Protein AF-A0A7S1D8B5-F1 (afdb_monomer_lite)

Sequence (123 aa):
VPYYGVQYHPEKTVFEYGIRPETNTPYEAINHGPLALQFSLHLASFYGTLLSRNQAQGHSVYTDADKTKYPLVSTYPKKTGIKFQERYVIPSASHWEPETNLAGQEERDAFEAKSRYLRNGIA

Secondary structure (DSSP, 8-state):
------SS-TTHHHH---B-TTT--BSS----SHHHHHHHHHHHHHHHHHHHHHHHTT--S--HHHHHHS--GGGSPEEE-SS-SEEE-PPPGGG---S--HHHHHHHHHHHHHHHHHHHS--

InterPro domains:
  IPR029062 Class I glutamine amidotransferase-like [G3DSA:3.40.50.880] (1-90)

Foldseek 3Di:
DDDDDDPDDLPCLPFAQFADPPPRHQPDDHDVDPVSVVVSVVVVVVVVVVVVVCVVVVVDPDDPVVCVLDPDQVPADWDADRGGRIDGDDDDCVVSPPPDPPVVVVVVVVVVVVVVCVVPVPD

Radius of gyration: 24.23 Å; chains: 1; bounding box: 35×31×84 Å

pLDDT: mean 80.14, std 15.41, range [44.97, 97.62]

Structure (mmCIF, N/CA/C/O backbone):
data_AF-A0A7S1D8B5-F1
#
_entry.id   AF-A0A7S1D8B5-F1
#
loop_
_atom_site.gr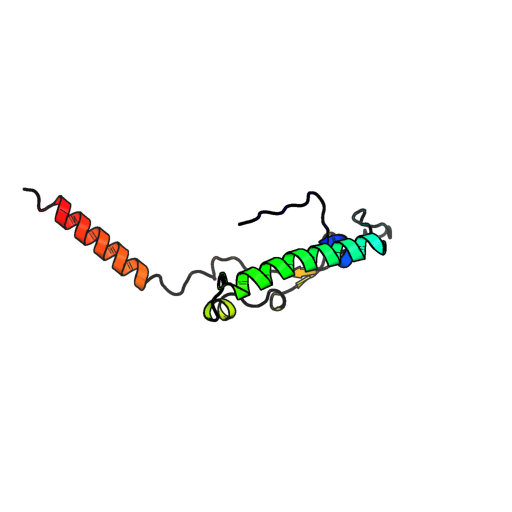oup_PDB
_atom_site.id
_atom_site.type_symbol
_atom_site.label_atom_id
_atom_site.label_alt_id
_atom_site.label_comp_id
_atom_site.label_asym_id
_atom_site.label_entity_id
_atom_site.label_seq_id
_atom_site.pdbx_PDB_ins_code
_atom_site.Cartn_x
_atom_site.Cartn_y
_atom_site.Cartn_z
_atom_site.occupancy
_atom_site.B_iso_or_equiv
_atom_site.auth_seq_id
_atom_site.auth_comp_id
_atom_site.auth_asym_id
_atom_site.auth_atom_id
_atom_site.pdbx_PDB_model_num
ATOM 1 N N . VAL A 1 1 ? 4.673 -13.986 -18.567 1.00 59.50 1 VAL A N 1
ATOM 2 C CA . VAL A 1 1 ? 4.737 -13.143 -17.349 1.00 59.50 1 VAL A CA 1
ATOM 3 C C . VAL A 1 1 ? 4.233 -13.981 -16.187 1.00 59.50 1 VAL A C 1
ATOM 5 O O . VAL A 1 1 ? 3.229 -14.656 -16.387 1.00 59.50 1 VAL A O 1
ATOM 8 N N . PRO A 1 2 ? 4.921 -14.043 -15.037 1.00 77.94 2 PRO A N 1
ATOM 9 C CA . PRO A 1 2 ? 4.383 -14.746 -13.881 1.00 77.94 2 PRO A CA 1
ATOM 10 C C . PRO A 1 2 ? 3.239 -13.932 -13.260 1.00 77.94 2 PRO A C 1
ATOM 12 O O . PRO A 1 2 ? 3.365 -12.723 -13.074 1.00 77.94 2 PRO A O 1
ATOM 15 N N . TYR A 1 3 ? 2.130 -14.602 -12.958 1.00 84.44 3 TYR A N 1
ATOM 16 C CA . TYR A 1 3 ? 0.965 -14.013 -12.301 1.00 84.44 3 TYR A CA 1
ATOM 17 C C . TYR A 1 3 ? 0.911 -14.504 -10.857 1.00 84.44 3 TYR A C 1
ATOM 19 O O . TYR A 1 3 ? 1.040 -15.702 -10.605 1.00 84.44 3 TYR A O 1
ATOM 27 N N . TYR A 1 4 ? 0.717 -13.580 -9.920 1.00 90.31 4 TYR A N 1
ATOM 28 C CA . TYR A 1 4 ? 0.618 -13.872 -8.493 1.00 90.31 4 TYR A CA 1
ATOM 29 C C . TYR A 1 4 ? -0.680 -13.286 -7.954 1.00 90.31 4 TYR A C 1
ATOM 31 O O . TYR A 1 4 ? -1.082 -12.191 -8.342 1.00 90.31 4 TYR A O 1
ATOM 39 N N . GLY A 1 5 ? -1.320 -14.011 -7.045 1.00 92.81 5 GLY A N 1
ATOM 40 C CA . GLY A 1 5 ? -2.530 -13.574 -6.371 1.00 92.81 5 GLY A CA 1
ATOM 41 C C . GLY A 1 5 ? -2.569 -14.144 -4.964 1.00 92.81 5 GLY A C 1
ATOM 42 O O . GLY A 1 5 ? -2.062 -15.236 -4.710 1.00 92.81 5 GLY A O 1
ATOM 43 N N . VAL A 1 6 ? -3.165 -13.389 -4.054 1.00 94.19 6 VAL A N 1
ATOM 44 C CA . VAL A 1 6 ? -3.424 -13.806 -2.678 1.00 94.19 6 VAL A CA 1
ATOM 45 C C . VAL A 1 6 ? -4.898 -13.574 -2.386 1.00 94.19 6 VAL A C 1
ATOM 47 O O . VAL A 1 6 ? -5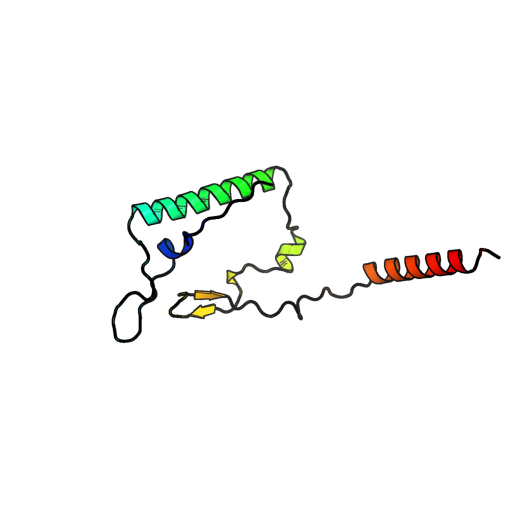.484 -12.605 -2.859 1.00 94.19 6 VAL A O 1
ATOM 50 N N . GLN A 1 7 ? -5.511 -14.486 -1.633 1.00 96.25 7 GLN A N 1
ATOM 51 C CA . GLN A 1 7 ? -6.918 -14.356 -1.248 1.00 96.25 7 GLN A CA 1
ATOM 52 C C . GLN A 1 7 ? -7.114 -13.371 -0.080 1.00 96.25 7 GLN A C 1
ATOM 54 O O . GLN A 1 7 ? -8.213 -12.855 0.112 1.00 96.25 7 GLN A O 1
ATOM 59 N N . TYR A 1 8 ? -6.062 -13.136 0.707 1.00 92.81 8 TYR A N 1
ATOM 60 C CA . TYR A 1 8 ? -6.042 -12.224 1.851 1.00 92.81 8 TYR A CA 1
ATOM 61 C C . TYR A 1 8 ? -5.409 -10.871 1.484 1.00 92.81 8 TYR A C 1
ATOM 63 O O . TYR A 1 8 ? -4.878 -10.696 0.391 1.00 92.81 8 TYR A O 1
ATOM 71 N N . HIS A 1 9 ? -5.436 -9.934 2.432 1.00 94.94 9 HIS A N 1
ATOM 72 C CA . HIS A 1 9 ? -4.968 -8.556 2.277 1.00 94.94 9 HIS A CA 1
ATOM 73 C C . HIS A 1 9 ? -3.654 -8.299 3.047 1.00 94.94 9 HIS A C 1
ATOM 75 O O . HIS A 1 9 ? -3.705 -7.911 4.218 1.00 94.94 9 HIS A O 1
ATOM 81 N N . PRO A 1 10 ? -2.470 -8.543 2.452 1.00 95.19 10 PRO A N 1
ATOM 82 C CA . PRO A 1 10 ? -1.179 -8.337 3.124 1.00 95.19 10 PRO A CA 1
ATOM 83 C C . PRO A 1 10 ? -0.905 -6.869 3.485 1.00 95.19 10 PRO A C 1
ATOM 85 O O . PRO A 1 10 ? -0.199 -6.579 4.443 1.00 95.19 10 PRO A O 1
ATOM 88 N N . GLU A 1 11 ? -1.461 -5.921 2.737 1.00 95.56 11 GLU A N 1
ATOM 89 C CA . GLU A 1 11 ? -1.277 -4.489 2.960 1.00 95.56 11 GLU A CA 1
ATOM 90 C C . GLU A 1 11 ? -1.918 -4.017 4.270 1.00 95.56 11 GLU A C 1
ATOM 92 O O . GLU A 1 11 ? -1.374 -3.156 4.964 1.00 95.56 11 GLU A O 1
ATOM 97 N N . LYS A 1 12 ? -3.052 -4.619 4.649 1.00 94.50 12 LYS A N 1
ATOM 98 C CA . LYS A 1 12 ? -3.846 -4.183 5.805 1.00 94.50 12 LYS A CA 1
ATOM 99 C C . LYS A 1 12 ? -3.084 -4.296 7.119 1.00 94.50 12 LYS A C 1
ATOM 101 O O . LYS A 1 12 ? -3.207 -3.422 7.969 1.00 94.50 12 LYS A O 1
ATOM 106 N N . THR A 1 13 ? -2.258 -5.330 7.270 1.00 95.44 13 THR A N 1
ATOM 107 C CA . THR A 1 13 ? -1.467 -5.564 8.485 1.00 95.44 13 THR A CA 1
ATOM 108 C C . THR A 1 13 ? -0.542 -4.397 8.834 1.00 95.44 13 THR A C 1
ATOM 110 O O . THR A 1 13 ? -0.314 -4.138 10.016 1.00 95.44 13 THR A O 1
ATOM 113 N N . VAL A 1 14 ? -0.007 -3.699 7.831 1.00 94.25 14 VAL A N 1
ATOM 114 C CA . VAL A 1 14 ? 0.951 -2.603 8.036 1.00 94.25 14 VAL A CA 1
ATOM 115 C C . VAL A 1 14 ? 0.240 -1.252 8.157 1.00 94.25 14 VAL A C 1
ATOM 117 O O . VAL A 1 14 ? 0.709 -0.384 8.887 1.00 94.25 14 VAL A O 1
ATOM 120 N N . PHE A 1 15 ? -0.865 -1.057 7.431 1.00 94.69 15 PHE A N 1
ATOM 121 C CA . PHE A 1 15 ? -1.397 0.284 7.162 1.00 94.69 15 PHE A CA 1
ATOM 122 C C . PHE A 1 15 ? -2.803 0.555 7.703 1.00 94.69 15 PHE A C 1
ATOM 124 O O . PHE A 1 15 ? -3.209 1.711 7.734 1.00 94.69 15 PHE A O 1
ATOM 131 N N . GLU A 1 16 ? -3.565 -0.456 8.123 1.00 94.94 16 GLU A N 1
ATOM 132 C CA . GLU A 1 16 ? -4.992 -0.275 8.408 1.00 94.94 16 GLU A CA 1
ATOM 133 C C . GLU A 1 16 ? -5.349 -0.571 9.863 1.00 94.94 16 GLU A C 1
ATOM 135 O O . GLU A 1 16 ? -5.402 -1.723 10.273 1.00 94.94 16 GLU A O 1
ATOM 140 N N . TYR A 1 17 ? -5.675 0.475 10.629 1.00 93.81 17 TYR A N 1
ATOM 141 C CA . TYR A 1 17 ? -6.079 0.379 12.041 1.00 93.81 17 TYR A CA 1
ATOM 142 C C . TYR A 1 17 ? -7.453 1.015 12.286 1.00 93.81 17 TYR A C 1
ATOM 144 O O . TYR A 1 17 ? -7.649 1.755 13.247 1.00 93.81 17 TYR A O 1
ATOM 152 N N . GLY A 1 18 ? -8.398 0.818 11.367 1.00 91.00 18 GLY A N 1
ATOM 153 C CA . GLY A 1 18 ? -9.739 1.390 11.478 1.00 91.00 18 GLY A CA 1
ATOM 154 C C . GLY A 1 18 ? -10.452 0.953 12.761 1.00 91.00 18 GLY A C 1
ATOM 155 O O . GLY A 1 18 ? -10.538 -0.240 13.052 1.00 91.00 18 GLY A O 1
ATOM 156 N N . ILE A 1 19 ? -11.007 1.911 13.506 1.00 92.19 19 ILE A N 1
ATOM 157 C CA . ILE A 1 19 ? -11.775 1.676 14.737 1.00 92.19 19 ILE A CA 1
ATOM 158 C C . ILE A 1 19 ? -13.217 2.137 14.514 1.00 92.19 19 ILE A C 1
ATOM 160 O O . ILE A 1 19 ? -13.462 3.197 13.932 1.00 92.19 19 ILE A O 1
ATOM 164 N N . ARG A 1 20 ? -14.189 1.340 14.967 1.00 90.88 20 ARG A N 1
ATOM 165 C CA . ARG A 1 20 ? -15.609 1.707 14.928 1.00 90.88 20 ARG A CA 1
ATOM 166 C C . ARG A 1 20 ? -15.883 2.889 15.858 1.00 90.88 20 ARG A C 1
ATOM 168 O O . ARG A 1 20 ? -15.448 2.846 17.012 1.00 90.88 20 ARG A O 1
ATOM 175 N N . PRO A 1 21 ? -16.642 3.903 15.395 1.00 89.12 21 PRO A N 1
ATOM 176 C CA . PRO A 1 21 ? -17.084 4.996 16.244 1.00 89.12 21 PRO A CA 1
ATOM 177 C C . PRO A 1 21 ? -17.702 4.456 17.529 1.00 89.12 21 PRO A C 1
ATOM 179 O O . PRO A 1 21 ? -18.381 3.429 17.503 1.00 89.12 21 PRO A O 1
ATOM 182 N N . GLU A 1 22 ? -17.427 5.136 18.638 1.00 90.44 22 GLU A N 1
ATOM 183 C CA . GLU A 1 22 ? -18.107 4.947 19.929 1.00 90.44 22 GLU A CA 1
ATOM 184 C C . GLU A 1 22 ? -17.897 3.594 20.629 1.00 90.44 22 GLU A C 1
ATOM 186 O O . GLU A 1 22 ? -18.321 3.428 21.766 1.00 90.44 22 GLU A O 1
ATOM 191 N N . THR A 1 23 ? -17.212 2.630 20.008 1.00 87.94 23 THR A N 1
ATOM 192 C CA . THR A 1 23 ? -17.081 1.271 20.569 1.00 87.94 23 THR A CA 1
ATOM 193 C C . THR A 1 23 ? -15.642 0.853 20.849 1.00 87.94 23 THR A C 1
ATOM 195 O O . THR A 1 23 ? -15.423 -0.185 21.462 1.00 87.94 23 THR A O 1
ATOM 198 N N . ASN A 1 24 ? -14.652 1.635 20.399 1.00 86.38 24 ASN A N 1
ATOM 199 C CA . ASN A 1 24 ? -13.221 1.303 20.445 1.00 86.38 24 ASN A CA 1
ATOM 200 C C . ASN A 1 24 ? -12.885 -0.104 19.897 1.00 86.38 24 ASN A C 1
ATOM 202 O O . ASN A 1 24 ? -11.837 -0.674 20.196 1.00 86.38 24 ASN A O 1
ATOM 206 N N . THR A 1 25 ? -13.790 -0.682 19.103 1.00 92.56 25 THR A N 1
ATOM 207 C CA . THR A 1 25 ? -13.619 -2.008 18.514 1.00 92.56 25 THR A CA 1
ATOM 208 C C . THR A 1 25 ? -12.988 -1.888 17.131 1.00 92.56 25 THR A C 1
ATOM 210 O O . THR A 1 25 ? -13.319 -0.955 16.388 1.00 92.56 25 THR A O 1
ATOM 213 N N . PRO A 1 26 ? -12.107 -2.825 16.739 1.00 91.69 26 PRO A N 1
ATOM 214 C CA . PRO A 1 26 ? -11.582 -2.864 15.382 1.00 91.69 26 PRO A CA 1
ATOM 215 C C . PRO A 1 26 ? -12.712 -2.943 14.348 1.00 91.69 26 PRO A C 1
ATOM 217 O O . PRO A 1 26 ? -13.687 -3.685 14.506 1.00 91.69 26 PRO A O 1
ATOM 220 N N . TYR A 1 27 ? -12.590 -2.174 13.269 1.00 92.62 27 TYR A N 1
ATOM 221 C CA . TYR A 1 27 ? -13.521 -2.243 12.144 1.00 92.62 27 TYR A CA 1
ATOM 222 C C . TYR A 1 27 ? -13.478 -3.617 11.464 1.00 92.62 27 TYR A C 1
ATOM 224 O O . TYR A 1 27 ? -14.531 -4.192 11.170 1.00 92.62 27 TYR A O 1
ATOM 232 N N . GLU A 1 28 ? -12.266 -4.138 11.278 1.00 92.62 28 GLU A N 1
ATOM 233 C CA . GLU A 1 28 ? -11.943 -5.418 10.652 1.00 92.62 28 GLU A CA 1
ATOM 234 C C . GLU A 1 28 ? -10.955 -6.188 11.541 1.00 92.62 28 GLU A C 1
ATOM 236 O O . GLU A 1 28 ? -10.124 -5.590 12.227 1.00 92.62 28 GLU A O 1
ATOM 241 N N . ALA A 1 29 ? -11.047 -7.519 11.540 1.00 93.25 29 ALA A N 1
ATOM 242 C CA . ALA A 1 29 ? -10.096 -8.372 12.242 1.00 93.25 29 ALA A CA 1
ATOM 243 C C . ALA A 1 29 ? -8.798 -8.473 11.430 1.00 93.25 29 ALA A C 1
ATOM 245 O O . ALA A 1 29 ? -8.704 -9.255 10.485 1.00 93.25 29 ALA A O 1
ATOM 246 N N . ILE A 1 30 ? -7.802 -7.673 11.804 1.00 94.12 30 ILE A N 1
ATOM 247 C CA . ILE A 1 30 ? -6.499 -7.616 11.139 1.00 94.12 30 ILE A CA 1
ATOM 248 C C . ILE A 1 30 ? -5.422 -8.078 12.119 1.00 94.12 30 ILE A C 1
ATOM 250 O O . ILE A 1 30 ? -5.378 -7.662 13.277 1.00 94.12 30 ILE A O 1
ATOM 254 N N . ASN A 1 31 ? -4.537 -8.961 11.656 1.00 95.38 31 ASN A N 1
ATOM 255 C CA . ASN A 1 31 ? -3.401 -9.406 12.450 1.00 95.38 31 ASN A CA 1
ATOM 256 C C . ASN A 1 31 ? -2.256 -8.392 12.328 1.00 95.38 31 ASN A C 1
ATOM 258 O O . ASN A 1 31 ? -1.593 -8.341 11.293 1.00 95.38 31 ASN A O 1
ATOM 262 N N . HIS A 1 32 ? -2.016 -7.630 13.396 1.00 95.56 32 HIS A N 1
ATOM 263 C CA . HIS A 1 32 ? -0.889 -6.696 13.533 1.00 95.56 32 HIS A CA 1
ATOM 264 C C . HIS A 1 32 ? 0.295 -7.288 14.317 1.00 95.56 32 HIS A C 1
ATOM 266 O O . HIS A 1 32 ? 1.178 -6.562 14.772 1.00 95.56 32 HIS A O 1
ATOM 272 N N . GLY A 1 33 ? 0.314 -8.608 14.518 1.00 97.19 33 GLY A N 1
ATOM 273 C CA . GLY A 1 33 ? 1.402 -9.293 15.202 1.00 97.19 33 GLY A CA 1
ATOM 274 C C . GLY A 1 33 ? 2.729 -9.191 14.433 1.00 97.19 33 GLY A C 1
ATOM 275 O O . GLY A 1 33 ? 2.723 -9.094 13.201 1.00 97.19 33 GLY A O 1
ATOM 276 N N . PRO A 1 34 ? 3.884 -9.288 15.120 1.00 97.62 34 PRO A N 1
ATOM 277 C CA . PRO A 1 34 ? 5.199 -9.096 14.501 1.00 97.62 34 PRO A CA 1
ATOM 278 C C . PRO A 1 34 ? 5.460 -9.992 13.283 1.00 97.62 34 PRO A C 1
ATOM 280 O O . PRO A 1 34 ? 6.009 -9.536 12.284 1.00 97.62 34 PRO A O 1
ATOM 283 N N . LEU A 1 35 ? 5.022 -11.256 13.332 1.00 97.38 35 LEU A N 1
ATOM 284 C CA . LEU A 1 35 ? 5.190 -12.201 12.223 1.00 97.38 35 LEU A CA 1
ATOM 285 C C . LEU A 1 35 ? 4.335 -11.837 11.005 1.00 97.38 35 LEU A C 1
ATOM 287 O O . LEU A 1 35 ? 4.799 -11.961 9.875 1.00 97.38 35 LEU A O 1
ATOM 291 N N . ALA A 1 36 ? 3.106 -11.361 11.220 1.00 95.50 36 ALA A N 1
ATOM 292 C CA . ALA A 1 36 ? 2.243 -10.916 10.130 1.00 95.50 36 ALA A CA 1
ATOM 293 C C . ALA A 1 36 ? 2.829 -9.671 9.450 1.00 95.50 36 ALA A C 1
ATOM 295 O O . ALA A 1 36 ? 2.816 -9.566 8.221 1.00 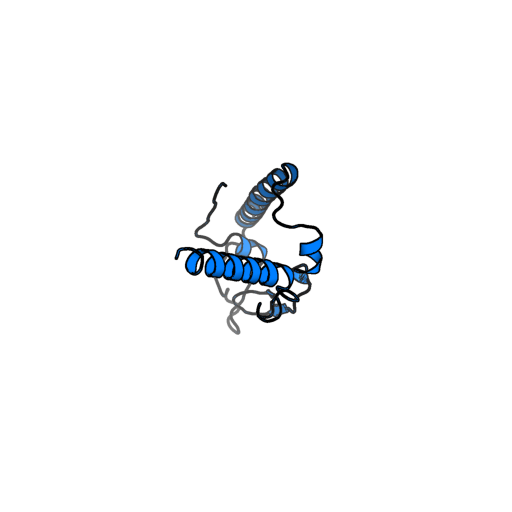95.50 36 ALA A O 1
ATOM 296 N N . LEU A 1 37 ? 3.401 -8.760 10.243 1.00 96.38 37 LEU A N 1
ATOM 297 C CA . LEU A 1 37 ? 4.091 -7.578 9.738 1.00 96.38 37 LEU A CA 1
ATOM 298 C C . LEU A 1 37 ? 5.308 -7.966 8.890 1.00 96.38 37 LEU A C 1
ATOM 300 O O . LEU A 1 37 ? 5.419 -7.535 7.744 1.00 96.38 37 LEU A O 1
ATOM 304 N N . GLN A 1 38 ? 6.179 -8.830 9.418 1.00 97.56 38 GLN A N 1
ATOM 305 C CA . GLN A 1 38 ? 7.344 -9.336 8.686 1.00 97.56 38 GLN A CA 1
ATOM 306 C C . GLN A 1 38 ? 6.937 -10.014 7.380 1.00 97.56 38 GLN A C 1
ATOM 308 O O . GLN A 1 38 ? 7.496 -9.713 6.329 1.00 97.56 38 GLN A O 1
ATOM 313 N N . PHE A 1 39 ? 5.935 -10.891 7.426 1.00 96.19 39 PHE A N 1
ATOM 314 C CA . PHE A 1 39 ? 5.437 -11.580 6.243 1.00 96.19 39 PHE A CA 1
ATOM 315 C C . PHE A 1 39 ? 4.931 -10.605 5.169 1.00 96.19 39 PHE A C 1
ATOM 317 O O . PHE A 1 39 ? 5.275 -10.746 3.996 1.00 96.19 39 PHE A O 1
ATOM 324 N N . SER A 1 40 ? 4.175 -9.582 5.570 1.00 96.81 40 SER A N 1
ATOM 325 C CA . SER A 1 40 ? 3.637 -8.567 4.657 1.00 96.81 40 SER A CA 1
ATOM 326 C C . SER A 1 40 ? 4.749 -7.758 3.983 1.00 96.81 40 SER A C 1
ATOM 328 O O . SER A 1 40 ? 4.728 -7.556 2.767 1.00 96.81 40 SER A O 1
ATOM 330 N N . LEU A 1 41 ? 5.771 -7.365 4.750 1.00 96.19 41 LEU A N 1
ATOM 331 C CA . LEU A 1 41 ? 6.950 -6.675 4.223 1.00 96.19 41 LEU A CA 1
ATOM 332 C C . LEU A 1 41 ? 7.761 -7.575 3.280 1.00 96.19 41 LEU A C 1
ATOM 334 O O . LEU A 1 41 ? 8.159 -7.131 2.205 1.00 96.19 41 LEU A O 1
ATOM 338 N N . HIS A 1 42 ? 7.950 -8.851 3.626 1.00 96.81 42 HIS A N 1
ATOM 339 C CA . HIS A 1 42 ? 8.638 -9.812 2.763 1.00 96.81 42 HIS A CA 1
ATOM 340 C C . HIS A 1 42 ? 7.906 -10.042 1.441 1.00 96.81 42 HIS A C 1
ATOM 342 O O . HIS A 1 42 ? 8.555 -10.101 0.396 1.00 96.81 42 HIS A O 1
ATOM 348 N N . LEU A 1 43 ? 6.574 -10.128 1.460 1.00 96.06 43 LEU A N 1
ATOM 349 C CA . LEU A 1 43 ? 5.783 -10.264 0.239 1.00 96.06 43 LEU A CA 1
ATOM 350 C C . LEU A 1 43 ? 5.945 -9.037 -0.672 1.00 96.06 43 LEU A C 1
ATOM 352 O O . LEU A 1 43 ? 6.147 -9.188 -1.879 1.00 96.06 43 LEU A O 1
ATOM 356 N N . ALA A 1 44 ? 5.944 -7.831 -0.095 1.00 95.00 44 ALA A N 1
ATOM 357 C CA . ALA A 1 44 ? 6.218 -6.603 -0.836 1.00 95.00 44 ALA A CA 1
ATOM 358 C C . ALA A 1 44 ? 7.644 -6.590 -1.424 1.00 95.00 44 ALA A C 1
ATOM 360 O O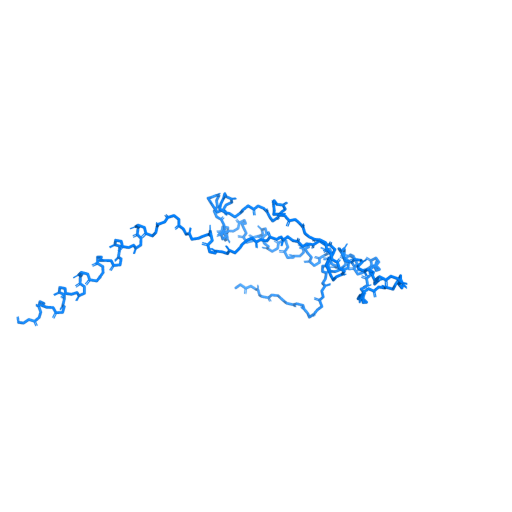 . ALA A 1 44 ? 7.821 -6.291 -2.607 1.00 95.00 44 ALA A O 1
ATOM 361 N N . SER A 1 45 ? 8.661 -6.977 -0.644 1.00 95.88 45 SER A N 1
ATOM 362 C CA . SER A 1 45 ? 10.053 -7.063 -1.115 1.00 95.88 45 SER A CA 1
ATOM 363 C C . SER A 1 45 ? 10.248 -8.101 -2.219 1.00 95.88 45 SER A C 1
ATOM 365 O O . SER A 1 45 ? 10.990 -7.850 -3.171 1.00 95.88 45 SER A O 1
ATOM 367 N N . PHE A 1 46 ? 9.579 -9.251 -2.122 1.00 94.38 46 PHE A N 1
ATOM 368 C CA . PHE A 1 46 ? 9.592 -10.280 -3.159 1.00 94.38 46 PHE A CA 1
ATOM 369 C C . PHE A 1 46 ? 9.102 -9.706 -4.491 1.00 94.38 46 PHE A C 1
ATOM 371 O O . PHE A 1 46 ? 9.818 -9.776 -5.493 1.00 94.38 46 PHE A O 1
ATOM 378 N N . TYR A 1 47 ? 7.926 -9.071 -4.494 1.00 92.19 47 TYR A N 1
ATOM 379 C CA . TYR A 1 47 ? 7.356 -8.518 -5.720 1.00 92.19 47 TYR A CA 1
ATOM 380 C C . TYR A 1 47 ? 8.178 -7.338 -6.258 1.00 92.19 47 TYR A C 1
ATOM 382 O O . TYR A 1 47 ? 8.472 -7.286 -7.451 1.00 92.19 47 TYR A O 1
ATOM 390 N N . GLY A 1 48 ? 8.647 -6.441 -5.383 1.00 90.75 48 GLY A N 1
ATOM 391 C CA . GLY A 1 48 ? 9.542 -5.344 -5.763 1.00 90.75 48 GLY A CA 1
ATOM 392 C C . GLY A 1 48 ? 10.840 -5.832 -6.413 1.00 90.75 48 GLY A C 1
ATOM 393 O O . GLY A 1 48 ? 11.277 -5.277 -7.416 1.00 90.75 48 GLY A O 1
ATOM 394 N N . THR A 1 49 ? 11.416 -6.930 -5.918 1.00 91.75 49 THR A N 1
ATOM 395 C CA . THR A 1 49 ? 12.623 -7.531 -6.509 1.00 91.75 49 THR A CA 1
ATOM 396 C C . THR A 1 49 ? 12.365 -8.071 -7.918 1.00 91.75 49 THR A C 1
ATOM 398 O O . THR A 1 49 ? 13.216 -7.921 -8.797 1.00 91.75 49 THR A O 1
ATOM 401 N N . LEU A 1 50 ? 11.199 -8.680 -8.162 1.00 88.94 50 LEU A N 1
ATOM 402 C CA . LEU A 1 50 ? 10.809 -9.132 -9.502 1.00 88.94 50 LEU A CA 1
ATOM 403 C C . LEU A 1 50 ? 10.650 -7.955 -10.471 1.00 88.94 50 LEU A C 1
ATOM 405 O O . LEU A 1 50 ? 11.150 -8.021 -11.594 1.00 88.94 50 LEU A O 1
ATOM 409 N N . LEU A 1 51 ? 10.012 -6.870 -10.026 1.00 86.00 51 LEU A N 1
ATOM 410 C CA . LEU A 1 51 ? 9.860 -5.651 -10.822 1.00 86.00 51 LEU A CA 1
ATOM 411 C C . LEU A 1 51 ? 11.218 -5.042 -11.184 1.00 86.00 51 LEU A C 1
ATOM 413 O O . LEU A 1 51 ? 11.471 -4.788 -12.360 1.00 86.00 51 LEU A O 1
ATOM 417 N N . SER A 1 52 ? 12.121 -4.889 -10.210 1.00 86.06 52 SER A N 1
ATOM 418 C CA . SER A 1 52 ? 13.464 -4.346 -10.449 1.00 86.06 52 SER A CA 1
ATOM 419 C C . SER A 1 52 ? 14.261 -5.179 -11.454 1.00 86.06 52 SER A C 1
ATOM 421 O O . SER A 1 52 ? 14.961 -4.625 -12.299 1.00 86.06 52 SER A O 1
ATOM 423 N N . ARG A 1 53 ? 14.136 -6.513 -11.413 1.00 87.06 53 ARG A N 1
ATOM 424 C CA . ARG A 1 53 ? 14.779 -7.406 -12.392 1.00 87.06 53 ARG A CA 1
ATOM 425 C C . ARG A 1 53 ? 14.205 -7.226 -13.795 1.00 87.06 53 ARG A C 1
ATOM 427 O O . ARG A 1 53 ? 14.977 -7.105 -14.741 1.00 87.06 53 ARG A O 1
ATOM 434 N N . ASN A 1 54 ? 12.881 -7.156 -13.925 1.00 84.44 54 ASN A N 1
ATOM 435 C CA . ASN A 1 54 ? 12.230 -6.912 -15.215 1.00 84.44 54 ASN A CA 1
ATOM 436 C C . ASN A 1 54 ? 12.637 -5.553 -15.799 1.00 84.44 54 ASN A C 1
ATOM 438 O O . ASN A 1 54 ? 12.932 -5.451 -16.988 1.00 84.44 54 ASN A O 1
ATOM 442 N N . GLN A 1 55 ? 12.709 -4.516 -14.963 1.00 82.81 55 GLN A N 1
ATOM 443 C CA . GLN A 1 55 ? 13.154 -3.195 -15.391 1.00 82.81 55 GLN A CA 1
ATOM 444 C C . GLN A 1 55 ? 14.616 -3.211 -15.860 1.00 82.81 55 GLN A C 1
ATOM 446 O O . GLN A 1 55 ? 14.917 -2.652 -16.912 1.00 82.81 55 GLN A O 1
ATOM 451 N N . ALA A 1 56 ? 15.512 -3.893 -15.137 1.00 83.94 56 ALA A N 1
ATOM 452 C CA . ALA A 1 56 ? 16.916 -4.045 -15.532 1.00 83.94 56 ALA A CA 1
ATOM 453 C C . ALA A 1 56 ? 17.096 -4.802 -16.862 1.00 83.94 56 ALA A C 1
ATOM 455 O O . ALA A 1 56 ? 18.080 -4.591 -17.563 1.00 83.94 56 ALA A O 1
ATOM 456 N N . GLN A 1 57 ? 16.136 -5.654 -17.229 1.00 85.00 57 GLN A N 1
ATOM 457 C CA . GLN A 1 57 ? 16.092 -6.363 -18.513 1.00 85.00 57 GLN A CA 1
ATOM 458 C C . GLN A 1 57 ? 15.451 -5.540 -19.645 1.00 85.00 57 GLN A C 1
ATOM 460 O O . GLN A 1 57 ? 15.272 -6.048 -20.748 1.00 85.00 57 GLN A O 1
ATOM 465 N N . GLY A 1 58 ? 15.100 -4.275 -19.395 1.00 80.81 58 GLY A N 1
ATOM 466 C CA . GLY A 1 58 ? 14.501 -3.392 -20.396 1.00 80.81 58 GLY A CA 1
ATOM 467 C C . GLY A 1 58 ? 12.997 -3.591 -20.593 1.00 80.81 58 GLY A C 1
ATOM 468 O O . GLY A 1 58 ? 12.430 -3.026 -21.521 1.00 80.81 58 GLY A O 1
ATOM 469 N N . HIS A 1 59 ? 12.316 -4.336 -19.718 1.00 78.31 59 HIS A N 1
ATOM 470 C CA . HIS A 1 59 ? 10.861 -4.535 -19.777 1.00 78.31 59 HIS A CA 1
ATOM 471 C C . HIS A 1 59 ? 10.070 -3.425 -19.059 1.00 78.31 59 HIS A C 1
ATOM 473 O O . HIS A 1 59 ? 8.997 -3.680 -18.511 1.00 78.31 59 HIS A O 1
ATOM 479 N N . SER A 1 60 ? 10.598 -2.196 -19.015 1.00 72.31 60 SER A N 1
ATOM 480 C CA . SER A 1 60 ? 9.869 -1.065 -18.430 1.00 72.31 60 SER A CA 1
ATOM 481 C C . SER A 1 60 ? 8.672 -0.711 -19.305 1.00 72.31 60 SER A C 1
ATOM 483 O O . SER A 1 60 ? 8.821 -0.482 -20.502 1.00 72.31 60 SER A O 1
ATOM 485 N N . VAL A 1 61 ? 7.491 -0.642 -18.695 1.00 67.88 61 VAL A N 1
ATOM 486 C CA . VAL A 1 61 ? 6.244 -0.264 -19.382 1.00 67.88 61 VAL A CA 1
ATOM 487 C C . VAL A 1 61 ? 6.050 1.256 -19.411 1.00 67.88 61 VAL A C 1
ATOM 489 O O . VAL A 1 61 ? 5.255 1.755 -20.195 1.00 67.88 61 VAL A O 1
ATOM 492 N N . TYR A 1 62 ? 6.782 1.988 -18.564 1.00 66.00 62 TYR A N 1
ATOM 493 C CA . TYR A 1 62 ? 6.724 3.444 -18.479 1.00 66.00 62 TYR A CA 1
ATOM 494 C C . TYR A 1 62 ? 7.985 4.066 -19.067 1.00 66.00 62 TYR A C 1
ATOM 496 O O . TYR A 1 62 ? 9.108 3.671 -18.729 1.00 66.00 62 TYR A O 1
ATOM 504 N N . THR A 1 63 ? 7.778 5.067 -19.912 1.00 68.62 63 THR A N 1
ATOM 505 C CA . THR A 1 63 ? 8.802 5.989 -20.399 1.00 68.62 63 THR A CA 1
ATOM 506 C C . THR A 1 63 ? 8.935 7.184 -19.451 1.00 68.62 63 THR A C 1
ATOM 508 O O . THR A 1 63 ? 8.079 7.425 -18.596 1.00 68.62 63 THR A O 1
ATOM 511 N N . ASP A 1 64 ? 9.998 7.977 -19.591 1.00 66.00 64 ASP A N 1
ATOM 512 C CA . ASP A 1 64 ? 10.124 9.224 -18.825 1.00 66.00 64 ASP A CA 1
ATOM 513 C C . ASP A 1 64 ? 9.021 10.240 -19.170 1.00 66.00 64 ASP A C 1
ATOM 515 O O . ASP A 1 64 ? 8.602 11.001 -18.300 1.00 66.00 64 ASP A O 1
ATOM 519 N N . ALA A 1 65 ? 8.482 10.193 -20.393 1.00 63.78 65 ALA A N 1
ATOM 520 C CA . ALA A 1 65 ? 7.331 10.995 -20.806 1.00 63.78 65 ALA A CA 1
ATOM 521 C C . ALA A 1 65 ? 6.024 10.568 -20.110 1.00 63.78 65 ALA A C 1
ATOM 523 O O . ALA A 1 65 ? 5.128 11.384 -19.911 1.00 63.78 65 ALA A O 1
ATOM 524 N N . ASP A 1 66 ? 5.914 9.312 -19.671 1.00 65.69 66 ASP A N 1
ATOM 525 C CA . ASP A 1 66 ? 4.747 8.851 -18.915 1.00 65.69 66 ASP A CA 1
ATOM 526 C C . ASP A 1 66 ? 4.753 9.372 -17.472 1.00 65.69 66 ASP A C 1
ATOM 528 O O . ASP A 1 66 ? 3.695 9.540 -16.872 1.00 65.69 66 ASP A O 1
ATOM 532 N N . LYS A 1 67 ? 5.924 9.688 -16.906 1.00 63.22 67 LYS A N 1
ATOM 533 C CA . LYS A 1 67 ? 6.043 10.187 -15.522 1.00 63.22 67 LYS A CA 1
ATOM 534 C C . LYS A 1 67 ? 5.484 11.600 -15.345 1.00 63.22 67 LYS A C 1
ATOM 536 O O . LYS A 1 67 ? 5.056 11.948 -14.248 1.00 63.22 67 LYS A O 1
ATOM 541 N N . THR A 1 68 ? 5.483 12.413 -16.401 1.00 63.62 68 THR A N 1
ATOM 542 C CA . THR A 1 68 ? 4.841 13.739 -16.402 1.00 63.62 68 THR A CA 1
ATOM 543 C C . THR A 1 68 ? 3.333 13.642 -16.620 1.00 63.62 68 THR A C 1
ATOM 545 O O . THR A 1 68 ? 2.590 14.459 -16.082 1.00 63.62 68 THR A O 1
ATOM 548 N N . LYS A 1 69 ? 2.871 12.621 -17.353 1.00 66.75 69 LYS A N 1
ATOM 549 C CA . LYS A 1 69 ? 1.447 12.348 -17.595 1.00 66.75 69 LYS A CA 1
ATOM 550 C C . LYS A 1 69 ? 0.752 11.671 -16.407 1.00 66.75 69 LYS A C 1
ATOM 552 O O . LYS A 1 69 ? -0.412 11.956 -16.134 1.00 66.75 69 LYS A O 1
ATOM 557 N N . TYR A 1 70 ? 1.457 10.797 -15.692 1.00 71.31 70 TYR A N 1
ATOM 558 C CA . TYR A 1 70 ? 0.951 10.048 -14.542 1.00 71.31 70 TYR A CA 1
ATOM 559 C C . TYR A 1 70 ? 1.760 10.416 -13.291 1.00 71.31 70 TYR A C 1
ATOM 561 O O . TYR A 1 70 ? 2.754 9.751 -12.983 1.00 71.31 70 TYR A O 1
ATOM 569 N N . PRO A 1 71 ? 1.373 11.482 -12.564 1.00 69.62 71 PRO A N 1
ATOM 570 C CA . PRO A 1 71 ? 2.110 11.897 -11.381 1.00 69.62 71 PRO A CA 1
ATOM 571 C C . PRO A 1 71 ? 2.055 10.817 -10.292 1.00 69.62 71 PRO A C 1
ATOM 573 O O . PRO A 1 71 ? 1.162 9.962 -10.268 1.00 69.62 71 PRO A O 1
ATOM 576 N N . LEU A 1 72 ? 3.022 10.866 -9.372 1.00 78.69 72 LEU A N 1
ATOM 577 C CA . LEU A 1 72 ? 3.084 9.95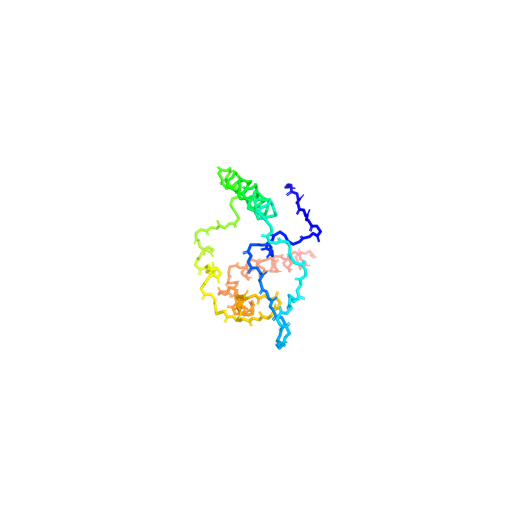2 -8.231 1.00 78.69 72 LEU A CA 1
ATOM 578 C C . LEU A 1 72 ? 1.763 9.972 -7.460 1.00 78.69 72 LEU A C 1
ATOM 580 O O . LEU A 1 72 ? 1.211 11.035 -7.202 1.00 78.69 72 LEU A O 1
ATOM 584 N N . VAL A 1 73 ? 1.278 8.806 -7.020 1.00 81.56 73 VAL A N 1
ATOM 585 C CA . VAL A 1 73 ? -0.038 8.723 -6.360 1.00 81.56 73 VAL A CA 1
ATOM 586 C C . VAL A 1 73 ? -0.145 9.637 -5.127 1.00 81.56 73 VAL A C 1
ATOM 588 O O . VAL A 1 73 ? -1.222 10.125 -4.798 1.00 81.56 73 VAL A O 1
ATOM 591 N N . SER A 1 74 ? 0.991 9.919 -4.483 1.00 82.69 74 SER A N 1
ATOM 592 C CA . SER A 1 74 ? 1.113 10.807 -3.328 1.00 82.69 74 SER A CA 1
ATOM 593 C C . SER A 1 74 ? 0.749 12.268 -3.606 1.00 82.69 74 SER A C 1
ATOM 595 O O . SER A 1 74 ? 0.538 13.012 -2.651 1.00 82.69 74 SER A O 1
ATOM 597 N N . THR A 1 75 ? 0.660 12.690 -4.870 1.00 85.25 75 THR A N 1
ATOM 598 C CA . THR A 1 75 ? 0.290 14.063 -5.239 1.00 85.25 75 THR A CA 1
ATOM 599 C C . THR A 1 75 ? -1.221 14.281 -5.298 1.00 85.25 75 THR A C 1
ATOM 601 O O . THR A 1 75 ? -1.664 15.424 -5.388 1.00 85.25 75 THR A O 1
ATOM 604 N N . TYR A 1 76 ? -2.030 13.217 -5.279 1.00 86.50 76 TYR A N 1
ATOM 605 C CA . TYR A 1 76 ? -3.488 13.340 -5.323 1.00 86.50 76 TYR A CA 1
ATOM 606 C C . TYR A 1 76 ? -4.077 13.716 -3.954 1.00 86.50 76 TYR A C 1
ATOM 608 O O . TYR A 1 76 ? -3.531 13.326 -2.916 1.00 86.50 76 TYR A O 1
ATOM 616 N N . PRO A 1 77 ? -5.234 14.412 -3.920 1.00 91.00 77 PRO A N 1
ATOM 617 C CA . PRO A 1 77 ? -5.937 14.702 -2.677 1.00 91.00 77 PRO A CA 1
ATOM 618 C C . PRO A 1 77 ? -6.241 13.431 -1.887 1.00 91.00 77 PRO A C 1
ATOM 620 O O . PRO A 1 77 ? -6.645 12.412 -2.451 1.00 91.00 77 PRO A O 1
ATOM 623 N N . LYS A 1 78 ? -6.107 13.507 -0.565 1.00 94.06 78 LYS A N 1
ATOM 624 C CA . LYS A 1 78 ? -6.392 12.392 0.338 1.00 94.06 78 LYS A CA 1
ATOM 625 C C . LYS A 1 78 ? -7.764 12.539 0.983 1.00 94.06 78 LYS A C 1
ATOM 627 O O . LYS A 1 78 ? -8.209 13.642 1.296 1.00 94.06 78 LYS A O 1
ATOM 632 N N . LYS A 1 79 ? -8.425 11.411 1.225 1.00 93.69 79 LYS A N 1
ATOM 633 C CA . LYS A 1 79 ? -9.588 11.306 2.116 1.00 93.69 79 LYS A CA 1
ATOM 634 C C . LYS A 1 79 ? -9.321 10.237 3.161 1.00 93.69 79 LYS A C 1
ATOM 636 O O . LYS A 1 79 ? -8.681 9.238 2.852 1.00 93.69 79 LYS A O 1
ATOM 641 N N . THR A 1 80 ? -9.873 10.421 4.351 1.00 92.81 80 THR A N 1
ATOM 642 C CA . THR A 1 80 ? -9.807 9.437 5.432 1.00 92.81 80 THR A CA 1
ATOM 643 C C . THR A 1 80 ? -11.125 8.680 5.569 1.00 92.81 80 THR A C 1
ATOM 645 O O . THR A 1 80 ? -12.166 9.097 5.043 1.00 92.81 80 THR A O 1
ATOM 648 N N . GLY A 1 81 ? -11.085 7.525 6.228 1.00 90.19 81 GLY A N 1
ATOM 649 C CA . GLY A 1 81 ? -12.263 6.708 6.477 1.00 90.19 81 GLY A CA 1
ATOM 650 C C . GLY A 1 81 ? -11.998 5.570 7.455 1.00 90.19 81 GLY A C 1
ATOM 651 O O . GLY A 1 81 ? -10.880 5.342 7.898 1.00 90.19 81 GLY A O 1
ATOM 652 N N . ILE A 1 82 ? -13.065 4.846 7.792 1.00 89.75 82 ILE A N 1
ATOM 653 C CA . ILE A 1 82 ? -12.992 3.713 8.722 1.00 89.75 82 ILE A CA 1
ATOM 654 C C . ILE A 1 82 ? -12.451 2.435 8.066 1.00 89.75 82 ILE A C 1
ATOM 656 O O . ILE A 1 82 ? -11.731 1.671 8.695 1.00 89.75 82 ILE A O 1
ATOM 660 N N . LYS A 1 83 ? -12.804 2.197 6.796 1.00 88.56 83 LYS A N 1
ATOM 661 C CA . LYS A 1 83 ? -12.389 1.003 6.042 1.00 88.56 83 LYS A CA 1
ATOM 662 C C . LYS A 1 83 ? -10.955 1.105 5.510 1.00 88.56 83 LYS A C 1
ATOM 664 O O . LYS A 1 83 ? -10.294 0.081 5.371 1.00 88.56 83 LYS A O 1
ATOM 669 N N . PHE A 1 84 ? -10.550 2.325 5.170 1.00 92.62 84 PHE A N 1
ATOM 670 C CA . PHE A 1 84 ? -9.218 2.690 4.703 1.00 92.62 84 PHE A CA 1
ATOM 671 C C . PHE A 1 84 ? -8.825 3.976 5.419 1.00 92.62 84 PHE A C 1
ATOM 673 O O . PHE A 1 84 ? -9.556 4.967 5.297 1.00 92.62 84 PHE A O 1
ATOM 680 N N . GLN A 1 85 ? -7.711 3.959 6.149 1.00 91.62 85 GLN A N 1
ATOM 681 C CA . GLN A 1 85 ? -7.228 5.125 6.890 1.00 91.62 85 GLN A CA 1
ATOM 682 C C . GLN A 1 85 ? -6.988 6.313 5.966 1.00 91.62 85 GLN A C 1
ATOM 684 O O . GLN A 1 85 ? -7.423 7.424 6.266 1.00 91.62 85 GLN A O 1
ATOM 689 N N . GLU A 1 86 ? -6.369 6.061 4.814 1.00 92.56 86 GLU A N 1
ATOM 690 C CA . GLU A 1 86 ? -6.174 7.039 3.755 1.00 92.56 86 GLU A CA 1
ATOM 691 C C . GLU A 1 86 ? -6.533 6.433 2.396 1.00 92.56 86 GLU A C 1
ATOM 693 O O . GLU A 1 86 ? -6.234 5.280 2.094 1.00 92.56 86 GLU A O 1
ATOM 698 N N . ARG A 1 87 ? -7.152 7.239 1.535 1.00 93.06 87 ARG A N 1
ATOM 699 C CA . ARG A 1 87 ? -7.343 6.929 0.115 1.00 93.06 87 ARG A CA 1
ATOM 700 C C . ARG A 1 87 ? -7.030 8.145 -0.740 1.00 93.06 87 ARG A C 1
ATOM 702 O O . ARG A 1 87 ? -7.451 9.259 -0.419 1.00 93.06 87 ARG A O 1
ATOM 709 N N . TYR A 1 88 ? -6.341 7.911 -1.848 1.00 91.88 88 TYR A N 1
ATOM 710 C CA . TYR A 1 88 ? -6.061 8.926 -2.857 1.00 91.88 88 TYR A CA 1
ATOM 711 C C . TYR A 1 88 ? -7.266 9.098 -3.783 1.00 91.88 88 TYR A C 1
ATOM 713 O O . TYR A 1 88 ? -7.855 8.123 -4.251 1.00 91.88 88 TYR A O 1
ATOM 721 N N . VAL A 1 89 ? -7.649 10.346 -4.036 1.00 89.62 89 VAL A N 1
ATOM 722 C CA . VAL A 1 89 ? -8.742 10.704 -4.938 1.00 89.62 89 VAL A CA 1
ATOM 723 C C . VAL A 1 89 ? -8.149 11.018 -6.301 1.00 89.62 89 VAL A C 1
ATOM 725 O O . VAL A 1 89 ? -7.735 12.143 -6.573 1.00 89.62 89 VAL A O 1
ATOM 728 N N . ILE A 1 90 ? -8.105 9.994 -7.145 1.00 85.06 90 ILE A N 1
ATOM 729 C CA . ILE A 1 90 ? -7.685 10.126 -8.536 1.00 85.06 90 ILE A CA 1
ATOM 730 C C . ILE A 1 90 ? -8.895 10.619 -9.338 1.00 85.06 90 ILE A C 1
ATOM 732 O O . ILE A 1 90 ? -9.964 10.001 -9.267 1.00 85.06 90 ILE A O 1
ATOM 736 N N . PRO A 1 91 ? -8.780 11.746 -10.049 1.00 78.69 91 PRO A N 1
ATOM 737 C CA . PRO A 1 91 ? -9.891 12.290 -10.805 1.00 78.69 91 PRO A CA 1
ATOM 738 C C . PRO A 1 91 ? -10.125 11.442 -12.083 1.00 78.69 91 PRO A C 1
ATOM 740 O O . PRO A 1 91 ? -9.254 10.700 -12.529 1.00 78.69 91 PRO A O 1
ATOM 743 N N . SER A 1 92 ? -11.357 11.458 -12.605 1.00 74.56 92 SER A N 1
ATOM 744 C CA . SER A 1 92 ? -11.808 10.615 -13.732 1.00 74.56 92 SER A CA 1
ATOM 745 C C . SER A 1 92 ? -10.931 10.700 -14.994 1.00 74.56 92 SER A C 1
ATOM 747 O O . SER A 1 92 ? -10.694 11.776 -15.520 1.00 74.56 92 SER A O 1
ATOM 749 N N . ALA A 1 93 ? -10.602 9.569 -15.619 1.00 68.50 93 ALA A N 1
ATOM 750 C CA . ALA A 1 93 ? -9.791 9.531 -16.845 1.00 68.50 93 ALA A CA 1
ATOM 751 C C . ALA A 1 93 ? -10.343 10.339 -18.050 1.00 68.50 93 ALA A C 1
ATOM 753 O O . ALA A 1 93 ? -9.627 10.546 -19.020 1.00 68.50 93 ALA A O 1
ATOM 754 N N . SER A 1 94 ? -11.573 10.860 -17.992 1.00 64.50 94 SER A N 1
ATOM 755 C CA . SER A 1 94 ? -12.139 11.810 -18.969 1.00 64.50 94 SER A CA 1
ATOM 756 C C . SER A 1 94 ? -11.304 13.081 -19.206 1.00 64.50 94 SER A C 1
ATOM 758 O O . SER A 1 94 ? -11.416 13.691 -20.258 1.00 64.50 94 SER A O 1
ATOM 760 N N . HIS A 1 95 ? -10.485 13.510 -18.242 1.00 58.62 95 HIS A N 1
ATOM 761 C CA . HIS A 1 95 ? -9.533 14.623 -18.424 1.00 58.62 95 HIS A CA 1
ATOM 762 C C . HIS A 1 95 ? -8.111 14.132 -18.726 1.00 58.62 95 HIS A C 1
ATOM 764 O O . HIS A 1 95 ? -7.163 14.910 -18.682 1.00 58.62 95 HIS A O 1
ATOM 770 N N . TRP A 1 96 ? -7.955 12.834 -18.994 1.00 62.56 96 TRP A N 1
ATOM 771 C CA . TRP A 1 96 ? -6.709 12.192 -19.420 1.00 62.56 96 TRP A CA 1
ATOM 772 C C . TRP A 1 96 ? -6.759 11.780 -20.897 1.00 62.56 96 TRP A C 1
ATOM 774 O O . TRP A 1 96 ? -5.865 11.063 -21.360 1.00 62.56 96 TRP A O 1
ATOM 784 N N . GLU A 1 97 ? -7.794 12.222 -21.624 1.00 55.84 97 GLU A N 1
ATOM 785 C CA . GLU A 1 97 ? -7.840 12.162 -23.083 1.00 55.84 97 GLU A CA 1
ATOM 786 C C . GLU A 1 97 ? -6.534 12.757 -23.631 1.00 55.84 97 GLU A C 1
ATOM 788 O O . GLU A 1 97 ? -6.120 13.835 -23.191 1.00 55.84 97 GLU A O 1
ATOM 793 N N . PRO A 1 98 ? -5.831 12.053 -24.531 1.00 54.69 98 PRO A N 1
ATOM 794 C CA . PRO A 1 98 ? -4.622 12.591 -25.130 1.00 54.69 98 PRO A CA 1
ATOM 795 C C . PRO A 1 98 ? -4.955 13.914 -25.828 1.00 54.69 98 PRO A C 1
ATOM 797 O O . PRO A 1 98 ? -6.000 14.020 -26.474 1.00 54.69 98 PRO A O 1
ATOM 800 N N . GLU A 1 99 ? -4.066 14.909 -25.717 1.00 52.75 99 GLU A N 1
ATOM 801 C CA . GLU A 1 99 ? -4.112 16.113 -26.549 1.00 52.75 99 GLU A CA 1
ATOM 802 C C . GLU A 1 99 ? -4.026 15.686 -28.012 1.00 52.75 99 GLU A C 1
ATOM 804 O O . GLU A 1 99 ? -2.961 15.506 -28.585 1.00 52.75 99 GLU A O 1
ATOM 809 N N . THR A 1 100 ? -5.198 15.485 -28.598 1.00 44.97 100 THR A N 1
ATOM 810 C CA . THR A 1 100 ? -5.456 15.226 -30.002 1.00 44.97 100 THR A CA 1
ATOM 811 C C . THR A 1 100 ? -4.721 14.032 -30.621 1.00 44.97 100 THR A C 1
ATOM 813 O O . THR A 1 100 ? -3.522 13.999 -30.878 1.00 44.97 100 THR A O 1
ATOM 816 N N . ASN A 1 101 ? -5.548 13.075 -31.012 1.00 47.88 101 ASN A N 1
ATOM 817 C CA . ASN A 1 101 ? -5.310 12.022 -31.987 1.00 47.88 101 ASN A CA 1
ATOM 818 C C . ASN A 1 101 ? -4.885 12.534 -33.389 1.00 47.88 101 ASN A C 1
ATOM 820 O O . ASN A 1 101 ? -5.191 11.868 -34.364 1.00 47.88 101 ASN A O 1
ATOM 824 N N . LEU A 1 102 ? -4.190 13.669 -33.556 1.00 51.34 102 LEU A N 1
ATOM 825 C CA . LEU A 1 102 ? -3.837 14.187 -34.891 1.00 51.34 102 LEU A CA 1
ATOM 826 C C . LEU A 1 102 ? -3.003 13.181 -35.704 1.00 51.34 102 LEU A C 1
ATOM 828 O O . LEU A 1 102 ? -3.276 12.981 -36.881 1.00 51.34 102 LEU A O 1
ATOM 832 N N . ALA A 1 103 ? -2.079 12.458 -35.064 1.00 51.41 103 ALA A N 1
ATOM 833 C CA . ALA A 1 103 ? -1.273 11.437 -35.742 1.00 51.41 103 ALA A CA 1
ATOM 834 C C . ALA A 1 103 ? -2.069 10.163 -36.099 1.00 51.41 103 ALA A C 1
ATOM 836 O O . ALA A 1 103 ? -1.847 9.558 -37.142 1.00 51.41 103 ALA A O 1
ATOM 837 N N . GLY A 1 104 ? -3.022 9.752 -35.253 1.00 51.50 104 GLY A N 1
ATOM 838 C CA . GLY A 1 104 ? -3.834 8.550 -35.483 1.00 51.50 104 GLY A CA 1
ATOM 839 C C . GLY A 1 104 ? -5.029 8.778 -36.412 1.00 51.50 104 GLY A C 1
ATOM 840 O O . GLY A 1 104 ? -5.585 7.822 -36.951 1.00 51.50 104 GLY A O 1
ATOM 841 N N . GLN A 1 105 ? -5.443 10.032 -36.588 1.00 54.41 105 GLN A N 1
ATOM 842 C CA . GLN A 1 105 ? -6.561 10.419 -37.444 1.00 54.41 105 GLN A CA 1
ATOM 843 C C . GLN A 1 105 ? -6.119 10.498 -38.908 1.00 54.41 105 GLN A C 1
ATOM 845 O O . GLN A 1 105 ? -6.802 9.941 -39.758 1.00 54.41 105 GLN A O 1
ATOM 850 N N . GLU A 1 106 ? -4.915 11.012 -39.188 1.00 58.47 106 GLU A N 1
ATOM 851 C CA . GLU A 1 106 ? -4.328 10.975 -40.536 1.00 58.47 106 GLU A CA 1
ATOM 852 C C . GLU A 1 106 ? -4.102 9.541 -41.047 1.00 58.47 106 GLU A C 1
ATOM 854 O O . GLU A 1 106 ? -4.420 9.245 -42.198 1.00 58.47 106 GLU A O 1
ATOM 859 N N . GLU A 1 107 ? -3.624 8.615 -40.206 1.00 57.81 107 GLU A N 1
ATOM 860 C CA . GLU A 1 107 ? -3.457 7.208 -40.607 1.00 57.81 107 GLU A CA 1
ATOM 861 C C . GLU A 1 107 ? -4.796 6.498 -40.856 1.00 57.81 107 GLU A C 1
ATOM 863 O O . GLU A 1 107 ? -4.916 5.699 -41.791 1.00 57.81 107 GLU A O 1
ATOM 868 N N . ARG A 1 108 ? -5.824 6.802 -40.053 1.00 57.41 108 ARG A N 1
ATOM 869 C CA . ARG A 1 108 ? -7.183 6.269 -40.242 1.00 57.41 108 ARG A CA 1
ATOM 870 C C . ARG A 1 108 ? -7.835 6.823 -41.506 1.00 57.41 108 ARG A C 1
ATOM 872 O O . ARG A 1 108 ? -8.397 6.047 -42.279 1.00 57.41 108 ARG A O 1
ATOM 879 N N . ASP A 1 109 ? -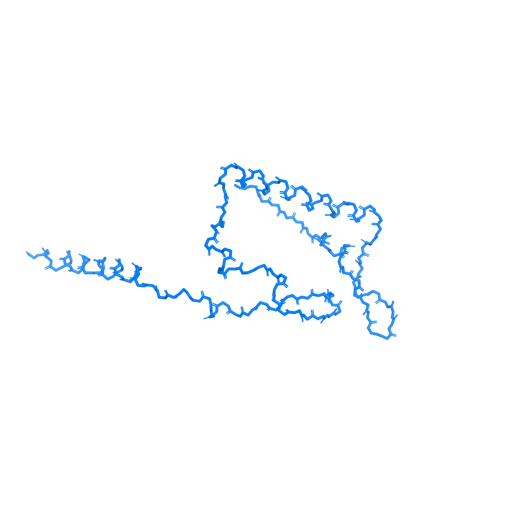7.691 8.120 -41.757 1.00 68.31 109 ASP A N 1
ATOM 880 C CA . ASP A 1 109 ? -8.230 8.789 -42.941 1.00 68.31 109 ASP A CA 1
ATOM 881 C C . ASP A 1 109 ? -7.497 8.333 -44.218 1.00 68.31 109 ASP A C 1
ATOM 883 O O . ASP A 1 109 ? -8.131 8.065 -45.243 1.00 68.31 109 ASP A O 1
ATOM 887 N N . ALA A 1 110 ? -6.176 8.126 -44.152 1.00 66.25 110 ALA A N 1
ATOM 888 C CA . ALA A 1 110 ? -5.385 7.560 -45.245 1.00 66.25 110 ALA A CA 1
ATOM 889 C C . ALA A 1 110 ? -5.767 6.100 -45.549 1.00 66.25 110 ALA A C 1
ATOM 891 O O . ALA A 1 110 ? -5.856 5.705 -46.718 1.00 66.25 110 ALA A O 1
ATOM 892 N N . PHE A 1 111 ? -6.034 5.292 -44.518 1.00 65.31 111 PHE A N 1
ATOM 893 C CA . PHE A 1 111 ? -6.509 3.919 -44.684 1.00 65.31 111 PHE A CA 1
ATOM 894 C C . PHE A 1 111 ? -7.917 3.869 -45.301 1.00 65.31 111 PHE A C 1
ATOM 896 O O . PHE A 1 111 ? -8.153 3.092 -46.233 1.00 65.31 111 PHE A O 1
ATOM 903 N N . GLU A 1 112 ? -8.841 4.728 -44.858 1.00 67.81 112 GLU A N 1
ATOM 904 C CA . GLU A 1 112 ? -10.177 4.837 -45.452 1.00 67.81 112 GLU A CA 1
ATOM 905 C C . GLU A 1 112 ? -10.138 5.306 -46.912 1.00 67.81 112 GLU A C 1
ATOM 907 O O . GLU A 1 112 ? -10.821 4.723 -47.762 1.00 67.81 112 GLU A O 1
ATOM 912 N N . ALA A 1 113 ? -9.312 6.304 -47.236 1.00 68.31 113 ALA A N 1
ATOM 913 C CA . ALA A 1 113 ? -9.139 6.793 -48.603 1.00 68.31 113 ALA A CA 1
ATOM 914 C C . ALA A 1 113 ? -8.598 5.695 -49.535 1.00 68.31 113 ALA A C 1
ATOM 916 O O . ALA A 1 113 ? -9.125 5.482 -50.633 1.00 68.31 113 ALA A O 1
ATOM 917 N N . LYS A 1 114 ? -7.607 4.924 -49.070 1.00 66.81 114 LYS A N 1
ATOM 918 C CA . LYS A 1 114 ? -7.036 3.792 -49.815 1.00 66.81 114 LYS A CA 1
ATOM 919 C C . LYS A 1 114 ? -8.048 2.654 -49.992 1.00 66.81 114 LYS A C 1
ATOM 921 O O . LYS A 1 114 ? -8.123 2.058 -51.065 1.00 66.81 114 LYS A O 1
ATOM 926 N N . SER A 1 115 ? -8.879 2.390 -48.980 1.00 62.25 115 SER A N 1
ATOM 927 C CA . SER A 1 115 ? -9.955 1.392 -49.052 1.00 62.25 115 SER A CA 1
ATOM 928 C C . SER A 1 115 ? -11.062 1.787 -50.037 1.00 62.25 115 SER A C 1
ATOM 930 O O . SER A 1 115 ? -11.573 0.923 -50.749 1.00 62.25 115 SER A O 1
ATOM 932 N N . ARG A 1 116 ? -11.422 3.076 -50.128 1.00 64.81 116 ARG A N 1
ATOM 933 C CA . ARG A 1 116 ? -12.400 3.570 -51.118 1.00 64.81 116 ARG A CA 1
ATOM 934 C C . ARG A 1 116 ? -11.859 3.507 -52.546 1.00 64.81 116 ARG A C 1
ATOM 936 O O . ARG A 1 116 ? -12.596 3.112 -53.443 1.00 64.81 116 ARG A O 1
ATOM 943 N N . TYR A 1 117 ? -10.579 3.822 -52.754 1.00 64.44 117 TYR A N 1
ATOM 944 C CA . TYR A 1 117 ? -9.943 3.709 -54.071 1.00 64.44 117 TYR A CA 1
ATOM 945 C C . TYR A 1 117 ? -9.935 2.258 -54.582 1.00 64.44 117 TYR A C 1
ATOM 947 O O . TYR A 1 117 ? -10.303 2.000 -55.723 1.00 64.44 117 TYR A O 1
ATOM 955 N N . LEU A 1 118 ? -9.617 1.292 -53.714 1.00 58.34 118 LEU A N 1
ATOM 956 C CA . LEU A 1 118 ? -9.627 -0.136 -54.060 1.00 58.34 118 LEU A CA 1
ATOM 957 C C . LEU A 1 118 ? -11.033 -0.695 -54.327 1.00 58.34 118 LEU A C 1
ATOM 959 O O . LEU A 1 118 ? -11.170 -1.632 -55.105 1.00 58.34 118 LEU A O 1
ATOM 963 N N . ARG A 1 119 ? -12.079 -0.127 -53.712 1.00 59.00 119 ARG A N 1
ATOM 964 C CA . ARG A 1 119 ? -13.476 -0.523 -53.967 1.00 59.00 119 ARG A CA 1
ATOM 965 C C . ARG A 1 119 ? -14.051 0.066 -55.256 1.00 59.00 119 ARG A C 1
ATOM 967 O O . ARG A 1 119 ? -14.911 -0.565 -55.855 1.00 59.00 119 ARG A O 1
ATOM 974 N N . ASN A 1 120 ? -13.576 1.237 -55.680 1.00 62.16 120 ASN A N 1
ATOM 975 C CA . ASN A 1 120 ? -14.103 1.950 -56.851 1.00 62.16 120 ASN A CA 1
ATOM 976 C C . ASN A 1 120 ? -13.225 1.813 -58.111 1.00 62.16 120 ASN A C 1
ATOM 978 O O . ASN A 1 120 ? -13.650 2.222 -59.185 1.00 62.16 120 ASN A O 1
ATOM 982 N N . GLY A 1 121 ? -12.006 1.274 -57.990 1.00 56.62 121 GLY A N 1
ATOM 983 C CA . GLY A 1 121 ? -11.058 1.063 -59.094 1.00 56.62 121 GLY A CA 1
ATOM 984 C C . GLY A 1 121 ? -11.079 -0.340 -59.713 1.00 56.62 121 GLY A C 1
ATOM 985 O O . GLY A 1 121 ? -10.199 -0.655 -60.508 1.00 56.62 121 GLY A O 1
ATOM 986 N N . ILE A 1 122 ? -12.040 -1.189 -59.338 1.00 53.12 122 ILE A N 1
ATOM 987 C CA . ILE A 1 122 ? -12.306 -2.478 -59.991 1.00 53.12 122 ILE A CA 1
ATOM 988 C C . ILE A 1 122 ? -13.613 -2.310 -60.775 1.00 53.12 122 ILE A C 1
ATOM 990 O O . ILE A 1 122 ? -14.691 -2.628 -60.277 1.00 53.12 122 ILE A O 1
ATOM 994 N N . ALA A 1 123 ? -13.504 -1.737 -61.971 1.00 47.34 123 ALA A N 1
ATOM 995 C CA . ALA A 1 123 ? -14.527 -1.730 -63.011 1.00 47.34 123 ALA A CA 1
ATOM 996 C C . ALA A 1 123 ? -13.844 -2.003 -64.352 1.00 47.34 123 ALA A C 1
ATOM 998 O O . ALA A 1 123 ? -12.755 -1.420 -64.570 1.00 47.34 123 ALA A O 1
#

Organism: Cyclophora tenuis (NCBI:txid216820)